Protein AF-A0A9X9F148-F1 (afdb_monomer_lite)

Secondary structure (DSSP, 8-state):
-----TT-TT----EE-TTS-EE-SSEEEETTEEEETTT--B----HHHHHHHHHHHHHHHHHHHHHHTT--

Sequence (72 aa):
QFGSDLLSPDHKQVVAFRNGNYVSPTVTALNGKYYDTTTGKPVEFTDEIKKNEQMVQNSLKYSDQVVNGDLL

Structure (mmCIF, N/CA/C/O backbone):
data_AF-A0A9X9F148-F1
#
_entry.id   AF-A0A9X9F148-F1
#
loop_
_atom_site.group_PDB
_atom_site.id
_atom_site.type_symbol
_atom_site.label_atom_id
_atom_site.label_alt_id
_atom_site.label_comp_id
_atom_site.label_asym_id
_atom_site.label_entity_id
_atom_site.label_seq_id
_atom_site.pdbx_PDB_ins_code
_atom_site.Cartn_x
_atom_site.Cartn_y
_atom_site.Cartn_z
_atom_site.occupancy
_atom_site.B_iso_or_equiv
_atom_site.auth_seq_id
_atom_site.auth_comp_id
_atom_site.auth_asym_id
_atom_site.auth_atom_id
_atom_site.pdbx_PDB_model_num
ATOM 1 N N . GLN A 1 1 ? 14.856 -0.541 -6.122 1.00 56.25 1 GLN A N 1
ATOM 2 C CA . GLN A 1 1 ? 14.603 -1.997 -6.073 1.00 56.25 1 GLN A CA 1
ATOM 3 C C . GLN A 1 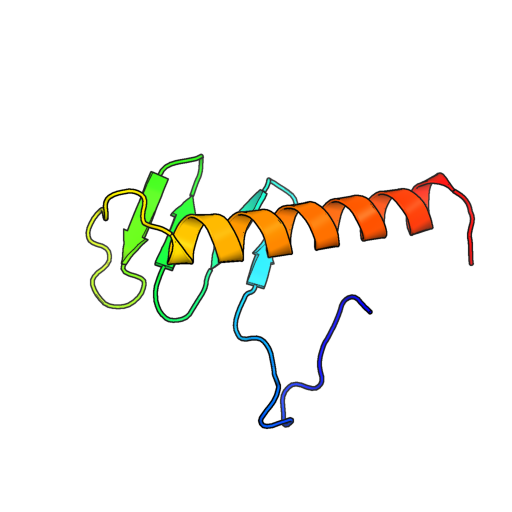1 ? 13.107 -2.198 -5.863 1.00 56.25 1 GLN A C 1
ATOM 5 O O . GLN A 1 1 ? 12.561 -1.543 -4.984 1.00 56.25 1 GLN A O 1
ATOM 10 N N . PHE A 1 2 ? 12.451 -2.992 -6.715 1.00 58.38 2 PHE A N 1
ATOM 11 C CA . PHE A 1 2 ? 10.981 -3.0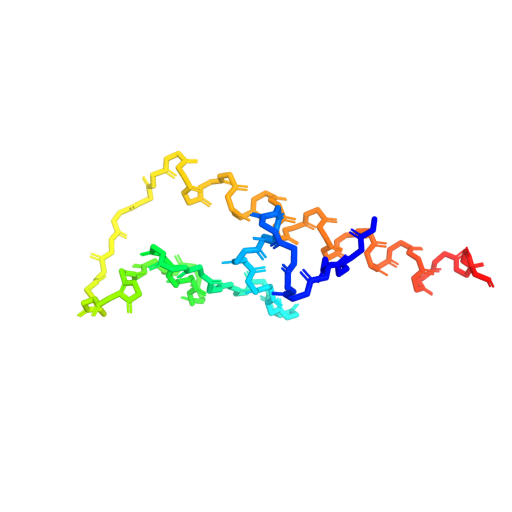89 -6.785 1.00 58.38 2 PHE A CA 1
ATOM 12 C C . PHE A 1 2 ? 10.393 -4.187 -5.893 1.00 58.38 2 PHE A C 1
ATOM 14 O O . PHE A 1 2 ? 9.369 -3.975 -5.255 1.00 58.38 2 PHE A O 1
ATOM 21 N N . GLY A 1 3 ? 11.055 -5.344 -5.841 1.00 61.59 3 GLY A N 1
ATOM 22 C CA . GLY A 1 3 ? 10.699 -6.461 -4.970 1.00 61.59 3 GLY A CA 1
ATOM 23 C C . GLY A 1 3 ? 11.606 -6.529 -3.747 1.00 61.59 3 GLY A C 1
ATOM 24 O O . GLY A 1 3 ? 12.752 -6.081 -3.789 1.00 61.59 3 GLY A O 1
ATOM 25 N N . SER A 1 4 ? 11.085 -7.112 -2.671 1.00 71.38 4 SER A N 1
ATOM 26 C CA . SER A 1 4 ? 11.875 -7.548 -1.518 1.00 71.38 4 SER A CA 1
ATOM 27 C C . SER A 1 4 ? 11.713 -9.056 -1.359 1.00 71.38 4 SER A C 1
ATOM 29 O O . SER A 1 4 ? 10.671 -9.600 -1.724 1.00 71.38 4 SER A O 1
ATOM 31 N N . ASP A 1 5 ? 12.750 -9.722 -0.859 1.00 78.62 5 ASP A N 1
ATOM 32 C CA . ASP A 1 5 ? 12.715 -11.155 -0.558 1.00 78.62 5 ASP A CA 1
ATOM 33 C C . ASP A 1 5 ? 11.533 -11.465 0.377 1.00 78.62 5 ASP A C 1
ATOM 35 O O . ASP A 1 5 ? 11.331 -10.755 1.362 1.00 78.62 5 ASP A O 1
ATOM 39 N N . LEU A 1 6 ? 10.738 -12.487 0.046 1.00 77.81 6 LEU A N 1
ATOM 40 C CA . LEU A 1 6 ? 9.542 -12.886 0.796 1.00 77.81 6 LEU A CA 1
ATOM 41 C C . LEU A 1 6 ? 9.867 -13.425 2.195 1.00 77.81 6 LEU A C 1
ATOM 43 O O . LEU A 1 6 ? 9.014 -13.366 3.078 1.00 77.81 6 LEU A O 1
ATOM 47 N N . LEU A 1 7 ? 11.071 -13.968 2.395 1.00 83.62 7 LEU A N 1
ATOM 48 C CA . LEU A 1 7 ? 11.499 -14.565 3.664 1.00 83.62 7 LEU A CA 1
ATOM 49 C C . LEU A 1 7 ? 12.329 -13.603 4.522 1.00 83.62 7 LEU A C 1
ATOM 51 O O . LEU A 1 7 ? 12.700 -13.943 5.645 1.00 83.62 7 LEU A O 1
ATOM 55 N N . SER A 1 8 ? 12.638 -12.411 4.007 1.00 82.00 8 SER A N 1
ATOM 56 C CA . SER A 1 8 ? 13.389 -11.414 4.761 1.00 82.00 8 SER A CA 1
ATOM 57 C C . SER A 1 8 ? 12.517 -10.807 5.869 1.00 82.00 8 SER A C 1
ATOM 59 O O . SER A 1 8 ? 11.366 -10.451 5.612 1.00 82.00 8 SER A O 1
ATOM 61 N N . PRO A 1 9 ? 13.049 -10.612 7.090 1.00 75.62 9 PRO A N 1
ATOM 62 C CA . PRO A 1 9 ? 12.341 -9.872 8.136 1.00 75.62 9 PRO A CA 1
ATOM 63 C C . PRO A 1 9 ? 12.073 -8.410 7.742 1.00 75.62 9 PRO A C 1
ATOM 65 O O . PRO A 1 9 ? 11.137 -7.804 8.255 1.00 75.62 9 PRO A O 1
ATOM 68 N N . ASP A 1 10 ? 12.842 -7.863 6.795 1.00 76.75 10 ASP A N 1
ATOM 69 C CA . ASP A 1 10 ? 12.663 -6.517 6.243 1.00 76.75 10 ASP A CA 1
ATOM 70 C C . ASP A 1 10 ? 11.684 -6.484 5.050 1.00 76.75 10 ASP A C 1
ATOM 72 O O . ASP A 1 10 ? 11.573 -5.464 4.356 1.00 76.75 10 ASP A O 1
ATOM 76 N N . HIS A 1 11 ? 10.979 -7.593 4.777 1.00 77.56 11 HIS A N 1
ATOM 77 C CA . HIS A 1 11 ? 10.002 -7.671 3.697 1.00 77.56 11 HIS A CA 1
ATOM 78 C C . HIS A 1 11 ? 8.894 -6.637 3.896 1.00 77.56 11 HIS A C 1
ATOM 80 O O . HIS A 1 11 ? 8.137 -6.652 4.871 1.00 77.56 11 HIS A O 1
ATOM 86 N N . LYS A 1 12 ? 8.754 -5.742 2.919 1.00 75.38 12 LYS A N 1
ATOM 87 C CA . LYS A 1 12 ? 7.686 -4.748 2.932 1.00 75.38 12 LYS A CA 1
ATOM 88 C C . LYS A 1 12 ? 6.394 -5.419 2.504 1.00 75.38 12 LYS A C 1
ATOM 90 O O . LYS A 1 12 ? 6.172 -5.634 1.317 1.00 75.38 12 LYS A O 1
ATOM 95 N N . GLN A 1 13 ? 5.518 -5.668 3.470 1.00 81.94 13 GLN A N 1
ATOM 96 C CA . GLN A 1 13 ? 4.173 -6.206 3.259 1.00 81.94 13 GLN A CA 1
ATOM 97 C C . GLN A 1 13 ? 3.221 -5.152 2.659 1.00 81.94 13 GLN A C 1
ATOM 99 O O . GLN A 1 13 ? 2.123 -4.934 3.153 1.00 81.94 13 GLN A O 1
ATOM 104 N N . VAL A 1 14 ? 3.643 -4.439 1.617 1.00 85.31 14 VAL A N 1
ATOM 105 C CA . VAL A 1 14 ? 2.798 -3.492 0.883 1.00 85.31 14 VAL A CA 1
ATOM 106 C C . VAL A 1 14 ? 2.778 -3.939 -0.567 1.00 85.31 14 VAL A C 1
ATOM 108 O O . VAL A 1 14 ? 3.779 -3.839 -1.276 1.00 85.31 14 VAL A O 1
ATOM 111 N N . VAL A 1 15 ? 1.630 -4.441 -1.004 1.00 86.81 15 VAL A N 1
ATOM 112 C CA . VAL A 1 15 ? 1.425 -4.912 -2.371 1.00 86.81 15 VAL A CA 1
ATOM 113 C C . VAL A 1 15 ? 0.767 -3.796 -3.170 1.00 86.81 15 VAL A C 1
ATOM 115 O O . VAL A 1 15 ? -0.399 -3.470 -2.958 1.00 86.81 15 VAL A O 1
ATOM 118 N N . ALA A 1 16 ? 1.534 -3.195 -4.079 1.00 87.81 16 ALA A N 1
ATOM 119 C CA . ALA A 1 16 ? 1.062 -2.179 -5.012 1.00 87.81 16 ALA A CA 1
ATOM 120 C C . ALA A 1 16 ? 0.378 -2.824 -6.226 1.00 87.81 16 ALA A C 1
ATOM 122 O O . ALA A 1 16 ? 0.952 -3.698 -6.877 1.00 87.81 16 ALA A O 1
ATOM 123 N N . PHE A 1 17 ? -0.808 -2.341 -6.583 1.00 88.06 17 PHE A N 1
ATOM 124 C CA . PHE A 1 17 ? -1.465 -2.652 -7.848 1.00 88.06 17 PHE A CA 1
ATOM 125 C C . PHE A 1 17 ? -1.170 -1.569 -8.885 1.00 88.06 17 PHE A C 1
ATOM 127 O O . PHE A 1 17 ? -0.960 -0.396 -8.571 1.00 88.06 17 PHE A O 1
ATOM 134 N N . A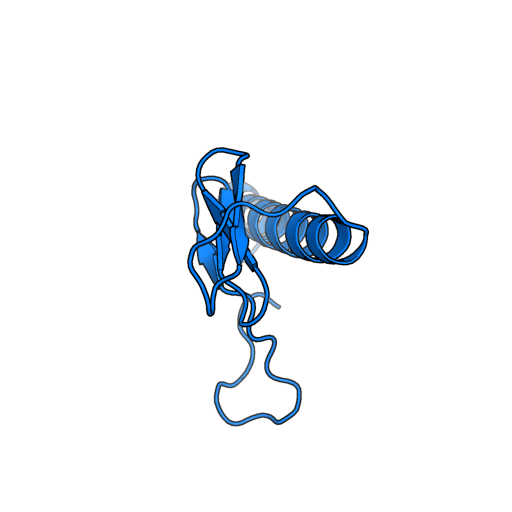RG A 1 18 ? -1.199 -1.955 -10.164 1.00 85.44 18 ARG A N 1
ATOM 135 C CA . ARG A 1 18 ? -0.836 -1.063 -11.272 1.00 85.44 18 ARG A CA 1
ATOM 136 C C . ARG A 1 18 ? -1.775 0.134 -11.439 1.00 85.44 18 ARG A C 1
ATOM 138 O O . ARG A 1 18 ? -1.356 1.176 -11.926 1.00 85.44 18 ARG A O 1
ATOM 145 N N . ASN A 1 19 ? -3.025 -0.007 -11.014 1.00 83.56 19 ASN A N 1
ATOM 146 C CA . ASN A 1 19 ? -4.032 1.052 -11.039 1.00 83.56 19 ASN A CA 1
ATOM 147 C C . ASN A 1 19 ? -3.915 2.044 -9.863 1.00 83.56 19 ASN A C 1
ATOM 149 O O . ASN A 1 19 ? -4.791 2.8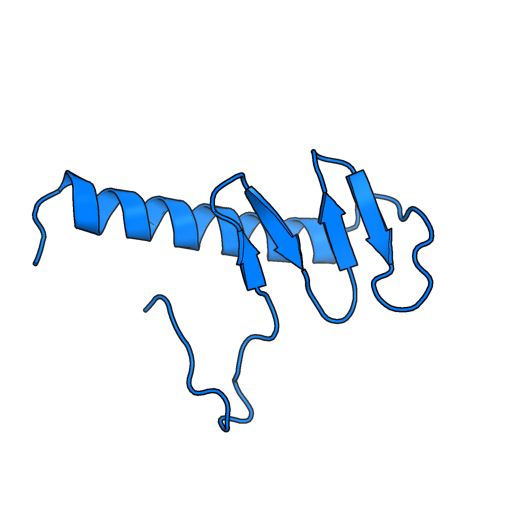88 -9.708 1.00 83.56 19 ASN A O 1
ATOM 153 N N . GLY A 1 20 ? -2.874 1.938 -9.028 1.00 80.75 20 GLY A N 1
ATOM 154 C CA . GLY A 1 20 ? -2.667 2.803 -7.863 1.00 80.75 20 GLY A CA 1
ATOM 155 C C . GLY A 1 20 ? -3.340 2.309 -6.581 1.00 80.75 20 GLY A C 1
ATOM 156 O O . GLY A 1 20 ? -3.111 2.886 -5.521 1.00 80.75 20 GLY A O 1
ATOM 157 N N . ASN A 1 21 ? -4.115 1.221 -6.643 1.00 89.88 21 ASN A N 1
ATOM 158 C CA . ASN A 1 21 ? -4.588 0.542 -5.439 1.00 89.88 21 ASN A CA 1
ATOM 159 C C . ASN A 1 21 ? -3.410 -0.111 -4.710 1.00 89.88 21 ASN A C 1
ATOM 161 O O . ASN A 1 21 ? -2.386 -0.436 -5.314 1.00 89.88 21 ASN A O 1
ATOM 165 N N . TYR A 1 22 ? -3.566 -0.368 -3.417 1.00 90.19 22 TYR A N 1
ATOM 166 C CA . TYR A 1 22 ? -2.587 -1.144 -2.664 1.00 90.19 22 TYR A CA 1
ATOM 167 C C . TYR A 1 22 ? -3.235 -1.888 -1.506 1.00 90.19 22 TYR A C 1
ATOM 169 O O . TYR A 1 22 ? -4.301 -1.509 -1.026 1.00 90.19 22 TYR A O 1
ATOM 177 N N . VAL A 1 23 ? -2.576 -2.948 -1.053 1.00 89.81 23 VAL A N 1
ATOM 178 C CA . VAL A 1 23 ? -2.968 -3.701 0.141 1.00 89.81 23 VAL A CA 1
ATOM 179 C C . VAL A 1 23 ? -1.767 -3.802 1.071 1.00 89.81 23 VAL A C 1
ATOM 181 O O . VAL A 1 23 ? -0.678 -4.192 0.649 1.00 89.81 23 VAL A O 1
ATOM 184 N N . SER A 1 24 ? -1.975 -3.454 2.335 1.00 88.25 24 SER A N 1
ATOM 185 C CA . SER A 1 24 ? -1.075 -3.729 3.453 1.00 88.25 24 SER A CA 1
ATOM 186 C C . SER A 1 24 ? -1.814 -4.537 4.533 1.00 88.25 24 SER A C 1
ATOM 188 O O . SER A 1 24 ? -3.046 -4.599 4.512 1.00 88.25 24 SER A O 1
ATOM 190 N N . PRO A 1 25 ? -1.109 -5.143 5.507 1.00 86.06 25 PRO A N 1
ATOM 191 C CA . PRO A 1 25 ? -1.728 -5.807 6.655 1.00 86.06 25 PRO A CA 1
ATOM 192 C C . PRO A 1 25 ? -2.692 -4.913 7.439 1.00 86.06 25 PRO A C 1
ATOM 194 O O . PRO A 1 25 ? -3.611 -5.416 8.076 1.00 86.06 25 PRO A O 1
ATOM 197 N N . THR A 1 26 ? -2.480 -3.595 7.397 1.00 86.38 26 THR A N 1
ATOM 198 C CA . THR A 1 26 ? -3.280 -2.606 8.122 1.00 86.38 26 THR A CA 1
ATOM 199 C C . THR A 1 26 ? -4.398 -2.028 7.259 1.00 86.38 26 THR A C 1
ATOM 201 O O . THR A 1 26 ? -5.542 -1.961 7.705 1.00 86.38 26 THR A O 1
ATOM 204 N N . VAL A 1 27 ? -4.101 -1.643 6.014 1.00 90.00 27 VAL A N 1
ATOM 205 C CA . VAL A 1 27 ? -5.025 -0.892 5.158 1.00 90.00 27 VAL A CA 1
ATOM 206 C C . VAL A 1 27 ? -5.029 -1.404 3.722 1.00 90.00 27 VAL A C 1
ATOM 208 O O . VAL A 1 27 ? -3.998 -1.631 3.093 1.00 90.00 27 VAL A O 1
ATOM 211 N N . THR A 1 28 ? -6.228 -1.500 3.171 1.00 91.50 28 THR A N 1
ATOM 212 C CA . THR A 1 28 ? -6.512 -1.767 1.770 1.00 91.50 28 THR A CA 1
ATOM 213 C C . THR A 1 28 ? -7.059 -0.499 1.121 1.00 91.50 28 THR A C 1
ATOM 215 O O . THR A 1 28 ? -8.112 0.009 1.508 1.00 91.50 28 THR A O 1
ATOM 218 N N . ALA A 1 29 ? -6.347 0.023 0.125 1.00 91.19 29 ALA A N 1
ATOM 219 C CA . ALA A 1 29 ? -6.761 1.174 -0.664 1.00 91.19 29 ALA A CA 1
ATOM 220 C C . ALA A 1 29 ? -7.373 0.716 -1.992 1.00 91.19 29 ALA A C 1
ATOM 222 O O . ALA A 1 29 ? -6.707 0.082 -2.814 1.00 91.19 29 ALA A O 1
ATOM 223 N N . LEU A 1 30 ? -8.641 1.062 -2.211 1.00 89.88 30 LEU A N 1
ATOM 224 C CA . LEU A 1 30 ? -9.407 0.713 -3.405 1.00 89.88 30 LEU A CA 1
ATOM 225 C C . LEU A 1 30 ? -10.091 1.959 -3.963 1.00 89.88 30 LEU A C 1
ATOM 227 O O . LEU A 1 30 ? -10.968 2.524 -3.312 1.00 89.88 30 LEU A O 1
ATOM 231 N N . ASN A 1 31 ? -9.724 2.376 -5.180 1.00 85.31 31 ASN A N 1
ATOM 232 C CA . ASN A 1 31 ? -10.330 3.522 -5.875 1.00 85.31 31 ASN A CA 1
ATOM 233 C C . ASN A 1 31 ? -10.406 4.797 -5.002 1.00 85.31 31 ASN A C 1
ATOM 235 O O . ASN A 1 31 ? -11.428 5.481 -4.970 1.00 85.31 31 ASN A O 1
ATOM 239 N N . GLY A 1 32 ? -9.341 5.096 -4.251 1.00 82.19 32 GLY A N 1
ATOM 240 C CA . GLY A 1 32 ? -9.276 6.274 -3.374 1.00 82.19 32 GLY A CA 1
ATOM 241 C C . GLY A 1 32 ? -10.085 6.164 -2.075 1.00 82.19 32 GLY A C 1
ATOM 242 O O . GLY A 1 32 ? -10.204 7.146 -1.347 1.00 82.19 32 GLY A O 1
ATOM 243 N N . LYS A 1 33 ? -10.642 4.988 -1.767 1.00 89.31 33 LYS A N 1
ATOM 244 C CA . LYS A 1 33 ? -11.218 4.665 -0.458 1.00 89.31 33 LYS A CA 1
ATOM 245 C C . LYS A 1 33 ? -10.272 3.759 0.311 1.00 89.31 33 LYS A C 1
ATOM 247 O O . LYS A 1 33 ? -9.616 2.904 -0.281 1.00 89.31 33 LYS A O 1
ATOM 252 N N . TYR A 1 34 ? -10.255 3.920 1.626 1.00 90.50 34 TYR A N 1
ATOM 253 C CA . TYR A 1 34 ? -9.391 3.161 2.517 1.00 90.50 34 TYR A CA 1
ATOM 254 C C . TYR A 1 34 ? -10.237 2.264 3.406 1.00 90.50 34 TYR A C 1
ATOM 256 O O . TYR A 1 34 ? -11.268 2.684 3.935 1.00 90.50 34 TYR A O 1
ATOM 264 N N . TYR A 1 35 ? -9.796 1.025 3.552 1.00 90.94 35 TYR A N 1
ATOM 265 C CA . TYR A 1 35 ? -10.463 0.001 4.337 1.00 90.94 35 TYR A CA 1
ATOM 266 C C . TYR A 1 35 ? -9.453 -0.662 5.256 1.00 90.94 35 TYR A C 1
ATOM 268 O O . TYR A 1 35 ? -8.321 -0.903 4.854 1.00 90.94 35 TYR A O 1
ATOM 276 N N . ASP A 1 36 ? -9.856 -0.988 6.472 1.00 90.69 36 ASP A N 1
ATOM 277 C CA . ASP A 1 36 ? -9.068 -1.838 7.355 1.00 90.69 36 ASP A CA 1
ATOM 278 C C . ASP A 1 36 ? -8.993 -3.249 6.752 1.00 90.69 36 ASP A C 1
ATOM 280 O O . ASP A 1 36 ? -10.025 -3.858 6.458 1.00 90.69 36 ASP A O 1
ATOM 284 N N . THR A 1 37 ? -7.785 -3.772 6.540 1.00 87.38 37 THR A N 1
ATOM 285 C CA . THR A 1 37 ? -7.593 -5.079 5.885 1.00 87.38 37 THR A CA 1
ATOM 286 C C . THR A 1 37 ? -8.115 -6.241 6.737 1.00 87.38 37 THR A C 1
ATOM 288 O O . THR A 1 37 ? -8.513 -7.271 6.196 1.00 87.38 37 THR A O 1
ATOM 291 N N . THR A 1 38 ? -8.163 -6.081 8.062 1.00 87.00 38 THR A N 1
ATOM 292 C CA . THR A 1 38 ? -8.616 -7.125 8.992 1.00 87.00 38 THR A CA 1
ATOM 293 C C . THR A 1 38 ? -10.138 -7.158 9.100 1.00 87.00 38 THR A C 1
ATOM 295 O O . THR A 1 38 ? -10.742 -8.229 9.138 1.00 87.00 38 THR A O 1
ATOM 298 N N . THR A 1 39 ? -10.776 -5.988 9.168 1.00 88.06 39 THR A N 1
ATOM 299 C CA . THR A 1 39 ? -12.217 -5.871 9.450 1.00 88.06 39 THR A CA 1
ATOM 300 C C . THR A 1 39 ? -13.063 -5.517 8.229 1.00 88.06 39 THR A C 1
ATOM 302 O O . THR A 1 39 ? -14.288 -5.633 8.288 1.00 88.06 39 THR A O 1
ATOM 305 N N . GLY A 1 40 ? -12.447 -5.059 7.137 1.00 86.12 40 GLY A N 1
ATOM 306 C CA . GLY A 1 40 ? -13.131 -4.587 5.930 1.00 86.12 40 GLY A CA 1
ATOM 307 C C . GLY A 1 40 ? -13.907 -3.280 6.121 1.00 86.12 40 GLY A C 1
ATOM 308 O O . GLY A 1 40 ? -14.672 -2.878 5.242 1.00 86.12 40 GLY A O 1
ATOM 309 N N . LYS A 1 41 ? -13.757 -2.612 7.271 1.00 90.00 41 LYS A N 1
ATOM 310 C CA . LYS A 1 41 ? -14.462 -1.362 7.571 1.00 90.00 41 LYS A CA 1
ATOM 311 C C . LYS A 1 41 ? -13.763 -0.179 6.907 1.00 90.00 41 LYS A C 1
ATOM 313 O O . LYS A 1 41 ? -12.536 -0.176 6.846 1.00 90.00 41 LYS A O 1
ATOM 318 N N . PRO A 1 42 ? -14.509 0.831 6.431 1.00 89.19 42 PRO A N 1
ATOM 319 C CA . PRO A 1 42 ? -13.898 2.049 5.923 1.00 89.19 42 PRO A CA 1
ATOM 3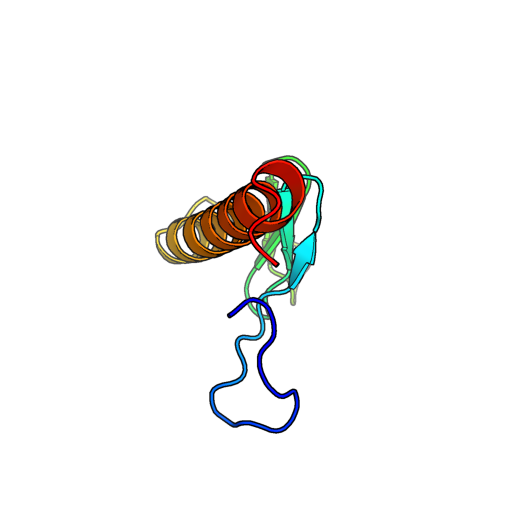20 C C . PRO A 1 42 ? -13.111 2.740 7.040 1.00 89.19 42 PRO A C 1
ATOM 322 O O . PRO A 1 42 ? -13.601 2.857 8.165 1.00 89.19 42 PRO A O 1
ATOM 325 N N . VAL A 1 43 ? -11.904 3.190 6.715 1.00 89.50 43 VAL A N 1
ATOM 326 C CA . VAL A 1 43 ? -11.039 3.958 7.616 1.00 89.50 43 VAL A CA 1
ATOM 327 C C . VAL A 1 43 ? -10.789 5.339 7.036 1.00 89.50 43 VAL A C 1
ATOM 329 O O . VAL A 1 43 ? -10.785 5.530 5.817 1.00 89.50 43 VAL A O 1
ATOM 332 N N . GLU A 1 44 ? -10.602 6.317 7.915 1.00 87.88 44 GLU A N 1
ATOM 333 C CA . GLU A 1 44 ? -10.209 7.656 7.492 1.00 87.88 44 GLU A CA 1
ATOM 334 C C . GLU A 1 44 ? -8.735 7.702 7.096 1.00 87.88 44 GLU A C 1
ATOM 336 O O . GLU A 1 44 ? -7.933 6.844 7.467 1.00 87.88 44 GLU A O 1
ATOM 341 N N . PHE A 1 45 ? -8.384 8.722 6.318 1.00 85.94 45 PHE A N 1
ATOM 342 C CA . PHE A 1 45 ? -7.019 8.946 5.874 1.00 85.94 45 PHE A CA 1
ATOM 343 C C . PHE A 1 45 ? -6.112 9.293 7.063 1.00 85.94 45 PHE A C 1
ATOM 345 O O . PHE A 1 45 ? -6.330 10.287 7.752 1.00 85.94 45 PHE A O 1
ATOM 352 N N . THR A 1 46 ? -5.073 8.489 7.279 1.00 87.94 46 THR A N 1
ATOM 353 C CA . THR A 1 46 ? -4.068 8.683 8.332 1.00 87.94 46 THR A CA 1
ATOM 354 C C . THR A 1 46 ? -2.677 8.901 7.735 1.00 87.94 46 THR A C 1
ATOM 356 O O . THR A 1 46 ? -2.430 8.630 6.557 1.00 87.94 46 THR A O 1
ATOM 359 N N . ASP A 1 47 ? -1.721 9.355 8.548 1.00 87.38 47 ASP A N 1
ATOM 360 C CA . ASP A 1 47 ? -0.331 9.526 8.100 1.00 87.38 47 ASP A CA 1
ATOM 361 C C . ASP A 1 47 ? 0.326 8.209 7.643 1.00 87.38 47 ASP A C 1
ATOM 363 O O . ASP A 1 47 ? 1.199 8.214 6.771 1.00 87.38 47 ASP A O 1
ATOM 367 N N . GLU A 1 48 ? -0.111 7.065 8.176 1.00 83.62 48 GLU A N 1
ATOM 368 C CA . GLU A 1 48 ? 0.364 5.747 7.743 1.00 83.62 48 GLU A CA 1
ATOM 369 C C . GLU A 1 48 ? -0.100 5.426 6.315 1.00 83.62 48 GLU A C 1
ATOM 371 O O . GLU A 1 48 ? 0.700 5.017 5.469 1.00 83.62 48 GLU A O 1
ATOM 376 N N . ILE A 1 49 ? -1.373 5.706 6.019 1.00 86.25 49 ILE A N 1
ATOM 377 C CA . ILE A 1 49 ? -1.964 5.572 4.682 1.00 86.25 49 ILE A CA 1
ATOM 378 C C . ILE A 1 49 ? -1.217 6.454 3.685 1.00 86.25 49 ILE A C 1
ATOM 380 O O . ILE A 1 49 ? -0.839 5.989 2.609 1.00 86.25 49 ILE A O 1
ATOM 384 N N . LYS A 1 50 ? -0.931 7.701 4.071 1.00 87.88 50 LYS A N 1
ATOM 385 C CA . LYS A 1 50 ? -0.151 8.640 3.259 1.00 87.88 50 LYS A CA 1
ATOM 386 C C . LYS A 1 50 ? 1.240 8.100 2.929 1.00 87.88 50 LYS A C 1
ATOM 388 O O . LYS A 1 50 ? 1.688 8.194 1.787 1.00 87.88 50 LYS A O 1
ATOM 393 N N . LYS A 1 51 ? 1.935 7.529 3.916 1.00 87.69 51 LYS A N 1
ATOM 394 C CA . LYS A 1 51 ? 3.275 6.953 3.733 1.00 87.69 51 LYS A CA 1
ATOM 395 C C . LYS A 1 51 ? 3.248 5.740 2.798 1.00 87.69 51 LYS A C 1
ATOM 397 O O . LYS A 1 51 ? 4.116 5.623 1.929 1.00 87.69 51 LYS A O 1
ATOM 402 N N . ASN A 1 52 ? 2.253 4.866 2.949 1.00 86.19 52 ASN A N 1
ATOM 403 C CA . ASN A 1 52 ? 2.074 3.695 2.089 1.00 86.19 52 ASN A CA 1
ATOM 404 C C . ASN A 1 52 ? 1.742 4.108 0.652 1.00 86.19 52 ASN A C 1
ATOM 406 O O . ASN A 1 52 ? 2.351 3.606 -0.291 1.00 86.19 52 ASN A O 1
ATOM 410 N N . GLU A 1 53 ? 0.859 5.090 0.481 1.00 87.00 53 GLU A N 1
ATOM 411 C CA . GLU A 1 53 ? 0.505 5.634 -0.828 1.00 87.00 53 GLU A CA 1
ATOM 412 C C . GLU A 1 53 ? 1.717 6.259 -1.533 1.00 87.00 53 GLU A C 1
ATOM 414 O O . GLU A 1 53 ? 1.978 5.957 -2.697 1.00 87.00 53 GLU A O 1
ATOM 419 N N . GLN A 1 54 ? 2.525 7.053 -0.824 1.00 87.75 54 GLN A N 1
ATOM 420 C CA . GLN A 1 54 ? 3.767 7.603 -1.377 1.00 87.75 54 GLN A CA 1
ATOM 421 C C . GLN A 1 54 ? 4.751 6.507 -1.795 1.00 87.75 54 GLN A C 1
ATOM 423 O O . GLN A 1 54 ? 5.391 6.614 -2.842 1.00 87.75 54 GLN A O 1
ATOM 428 N N . MET A 1 55 ? 4.882 5.441 -1.000 1.00 85.69 55 MET A N 1
ATOM 429 C CA . MET A 1 55 ? 5.735 4.306 -1.355 1.00 85.69 55 MET A CA 1
ATOM 430 C C . MET A 1 55 ? 5.252 3.622 -2.640 1.00 85.69 55 MET A C 1
ATOM 432 O O . MET A 1 55 ? 6.065 3.346 -3.525 1.00 85.69 55 MET A O 1
ATOM 436 N N . VAL A 1 56 ? 3.944 3.386 -2.756 1.00 87.19 56 VAL A N 1
ATOM 437 C CA . VAL A 1 56 ? 3.304 2.776 -3.930 1.00 87.19 56 VAL A CA 1
ATOM 438 C C . VAL A 1 56 ? 3.509 3.649 -5.167 1.00 87.19 56 VAL A C 1
ATOM 440 O O . VAL A 1 56 ? 4.009 3.161 -6.182 1.00 87.19 56 VAL A O 1
ATOM 443 N N . GLN A 1 57 ? 3.217 4.947 -5.072 1.00 87.12 57 GLN A N 1
ATOM 444 C CA . GLN A 1 57 ? 3.399 5.899 -6.170 1.00 87.12 57 GLN A CA 1
ATOM 445 C C . GLN A 1 57 ? 4.857 5.980 -6.626 1.00 87.12 57 GLN A C 1
ATOM 447 O O . GLN A 1 57 ? 5.129 5.941 -7.825 1.00 87.12 57 GLN A O 1
ATOM 452 N N . ASN A 1 58 ? 5.806 6.037 -5.688 1.00 86.56 58 ASN A N 1
ATOM 453 C CA . ASN A 1 58 ? 7.228 6.048 -6.020 1.00 86.56 58 ASN A CA 1
ATOM 454 C C . ASN A 1 58 ? 7.649 4.752 -6.721 1.00 86.56 58 ASN A C 1
ATOM 456 O O . ASN A 1 58 ? 8.361 4.810 -7.720 1.00 86.56 58 ASN A O 1
ATOM 460 N N . SER A 1 59 ? 7.186 3.592 -6.246 1.00 84.44 59 SER A N 1
ATOM 461 C CA . SER A 1 59 ? 7.488 2.300 -6.873 1.00 84.44 59 SER A CA 1
ATOM 462 C C . SER A 1 59 ? 6.962 2.228 -8.311 1.00 84.44 59 SER A C 1
ATOM 464 O O . SER A 1 59 ? 7.708 1.879 -9.228 1.00 84.44 59 SER A O 1
ATOM 466 N N . LEU A 1 60 ? 5.712 2.649 -8.536 1.00 86.56 60 LEU A N 1
ATOM 467 C CA . LEU A 1 60 ? 5.110 2.708 -9.871 1.00 86.56 60 LEU A CA 1
ATOM 468 C C . LEU A 1 60 ? 5.850 3.690 -10.786 1.00 86.56 60 LEU A C 1
ATOM 470 O O . LEU A 1 60 ? 6.156 3.343 -11.925 1.00 86.56 60 LEU A O 1
ATOM 474 N N . LYS A 1 61 ? 6.204 4.874 -10.274 1.00 85.94 61 LYS A N 1
ATOM 475 C CA . LYS A 1 61 ? 6.961 5.886 -11.021 1.00 85.94 61 LYS A CA 1
ATOM 476 C C . LYS A 1 61 ? 8.336 5.374 -11.432 1.00 85.94 61 LYS A C 1
ATOM 478 O O . LYS A 1 61 ? 8.711 5.520 -12.590 1.00 85.94 61 LYS A O 1
ATOM 483 N N . TYR A 1 62 ? 9.076 4.753 -10.516 1.00 84.00 62 TYR A N 1
ATOM 484 C CA . TYR A 1 62 ? 10.369 4.160 -10.850 1.00 84.00 62 TYR A CA 1
ATOM 485 C C . TYR A 1 62 ? 10.220 3.027 -11.868 1.00 84.00 62 TYR A C 1
ATOM 487 O O . TYR A 1 62 ? 11.048 2.919 -12.767 1.00 84.00 62 TYR A O 1
ATOM 495 N N . SER A 1 63 ? 9.159 2.218 -11.769 1.00 82.19 63 SER A N 1
ATOM 496 C CA . SER A 1 63 ? 8.891 1.145 -12.732 1.00 82.19 63 SER A CA 1
ATOM 497 C C . SER A 1 63 ? 8.648 1.730 -14.119 1.00 82.19 63 SER A C 1
ATOM 499 O O . SER A 1 63 ? 9.169 1.214 -15.102 1.00 82.19 63 SER A O 1
ATOM 501 N N . ASP A 1 64 ? 7.913 2.838 -14.191 1.00 83.81 64 ASP A N 1
ATOM 502 C CA . ASP A 1 64 ? 7.635 3.535 -15.444 1.00 83.81 64 ASP A CA 1
ATOM 503 C C . ASP A 1 64 ? 8.871 4.202 -16.022 1.00 83.81 64 ASP A C 1
ATOM 505 O O . ASP A 1 64 ? 9.043 4.197 -17.234 1.00 83.81 64 ASP A O 1
ATOM 509 N N . GL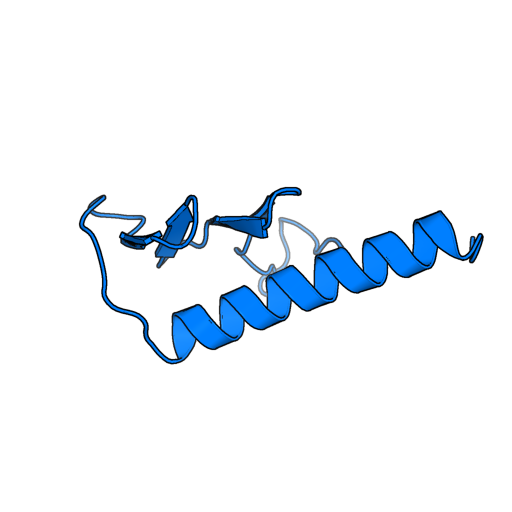N A 1 65 ? 9.751 4.746 -15.185 1.00 82.81 65 GLN A N 1
ATOM 510 C CA . GLN A 1 65 ? 11.018 5.307 -15.649 1.00 82.81 65 GLN A CA 1
ATOM 511 C C . GLN A 1 65 ? 11.944 4.236 -16.220 1.00 82.81 65 GLN A C 1
ATOM 513 O O . GLN A 1 65 ? 12.582 4.483 -17.235 1.00 82.81 65 GLN A O 1
ATOM 518 N N . VAL A 1 66 ? 12.009 3.059 -15.596 1.00 80.75 66 VAL A N 1
ATOM 519 C CA . VAL A 1 66 ? 12.833 1.953 -16.099 1.00 80.75 66 VAL A CA 1
ATOM 520 C C . VAL A 1 66 ? 12.295 1.440 -17.434 1.00 80.75 66 VAL A C 1
ATOM 522 O O . VAL A 1 66 ? 13.065 1.300 -18.377 1.00 80.75 66 VAL A O 1
ATOM 525 N N . VAL A 1 67 ? 10.980 1.218 -17.534 1.00 78.50 67 VAL A N 1
ATOM 526 C CA . VAL A 1 67 ? 10.348 0.697 -18.757 1.00 78.50 67 VAL A CA 1
ATOM 527 C C . VAL A 1 67 ? 10.355 1.726 -19.892 1.00 78.50 67 VAL A C 1
ATOM 529 O O . VAL A 1 67 ? 10.705 1.386 -21.014 1.00 78.50 67 VAL A O 1
ATOM 532 N N . ASN A 1 68 ? 9.982 2.982 -19.627 1.00 77.81 68 ASN A N 1
ATOM 533 C CA . ASN A 1 68 ? 9.886 4.009 -20.674 1.00 77.81 68 ASN A CA 1
ATOM 534 C C . ASN A 1 68 ? 11.232 4.658 -21.014 1.00 77.81 68 ASN A C 1
ATOM 536 O O . ASN A 1 68 ? 11.364 5.261 -22.074 1.00 77.81 68 ASN A O 1
ATOM 540 N N . GLY A 1 69 ? 12.199 4.608 -20.097 1.00 73.44 69 GLY A N 1
ATOM 541 C CA . GLY A 1 69 ? 13.517 5.207 -20.282 1.00 73.44 69 GLY A CA 1
ATOM 542 C C . GLY A 1 69 ? 14.536 4.289 -20.951 1.00 73.44 69 GLY A C 1
ATOM 543 O O . GLY A 1 69 ? 15.665 4.734 -21.128 1.00 73.44 69 GLY A O 1
ATOM 544 N N . ASP A 1 70 ? 14.161 3.044 -21.272 1.00 67.19 70 ASP A N 1
ATOM 545 C CA . ASP A 1 70 ? 15.056 2.013 -21.823 1.00 67.19 70 ASP A CA 1
ATOM 546 C C . ASP A 1 70 ? 16.360 1.896 -21.005 1.00 67.19 70 ASP A C 1
ATOM 548 O O . ASP A 1 70 ? 17.474 1.882 -21.520 1.00 67.19 70 ASP A O 1
ATOM 552 N N . LEU A 1 71 ? 16.212 1.933 -19.673 1.00 62.59 71 LEU A N 1
ATOM 553 C CA . LEU A 1 71 ? 17.325 2.032 -18.718 1.00 62.59 71 LEU A CA 1
ATOM 554 C C . LEU A 1 71 ? 17.879 0.656 -18.299 1.00 62.59 71 LEU A C 1
ATOM 556 O O . LEU A 1 71 ? 18.495 0.554 -17.232 1.00 62.59 71 LEU A O 1
ATOM 560 N N . LEU A 1 72 ? 17.619 -0.392 -19.087 1.00 56.62 72 LEU A N 1
ATOM 561 C CA . LEU A 1 72 ? 18.048 -1.775 -18.842 1.00 56.62 72 LEU A CA 1
ATOM 562 C C . LEU A 1 72 ? 18.889 -2.319 -19.995 1.00 56.62 72 LEU A C 1
ATOM 564 O O . LEU A 1 72 ? 18.441 -2.206 -21.152 1.00 56.62 72 LEU A O 1
#

Foldseek 3Di:
DQADDPPDPPGQQWAADLVLWIDHCQWTRDPNWIAGPVPRHTDDDDVVNVVSSVVNVVSNVVVCCCVVVVVD

Organism: Bacillus cereus (NCBI:txid1396)

Radius of gyration: 13.42 Å; chains: 1; bounding box: 32×24×31 Å

pLDDT: mean 83.09, std 8.2, range [56.25, 91.5]